Protein AF-M7NS90-F1 (afdb_monomer_lite)

Structure (mmCIF, N/CA/C/O backbone):
data_AF-M7NS90-F1
#
_entry.id   AF-M7NS90-F1
#
loop_
_atom_site.group_PDB
_atom_site.id
_atom_site.type_symbol
_atom_site.label_atom_id
_atom_site.label_alt_id
_atom_site.label_comp_id
_atom_site.label_asym_id
_atom_site.label_entity_id
_atom_site.label_seq_id
_atom_site.pdbx_PDB_ins_code
_atom_site.Cartn_x
_atom_site.Cartn_y
_atom_site.Cartn_z
_atom_site.occupancy
_atom_site.B_iso_or_equiv
_atom_site.auth_seq_id
_atom_site.auth_comp_id
_atom_site.auth_asym_id
_atom_site.auth_atom_id
_atom_site.pdbx_PDB_model_num
ATOM 1 N N . MET A 1 1 ? 0.255 6.500 -1.892 1.00 82.62 1 MET A N 1
ATOM 2 C CA . MET A 1 1 ? 0.696 6.754 -0.498 1.00 82.62 1 MET A CA 1
ATOM 3 C C . MET A 1 1 ? -0.361 7.491 0.311 1.00 82.62 1 MET A C 1
ATOM 5 O O . MET A 1 1 ? -0.950 6.862 1.177 1.00 82.62 1 MET A O 1
ATOM 9 N N . GLN A 1 2 ? -0.665 8.758 0.010 1.00 88.19 2 GLN A N 1
ATOM 10 C CA . GLN A 1 2 ? -1.704 9.529 0.721 1.00 88.19 2 GLN A CA 1
ATOM 11 C C . GLN A 1 2 ? -3.077 8.832 0.722 1.00 88.19 2 GLN A C 1
ATOM 13 O O . GLN A 1 2 ? -3.744 8.799 1.744 1.00 88.19 2 GLN A O 1
ATOM 18 N N . ALA A 1 3 ? -3.431 8.153 -0.374 1.00 90.88 3 ALA A N 1
ATOM 19 C CA . ALA A 1 3 ? -4.668 7.377 -0.490 1.00 90.88 3 ALA A CA 1
ATOM 20 C C . ALA A 1 3 ? -4.851 6.265 0.569 1.00 90.88 3 ALA A C 1
ATOM 22 O O . ALA A 1 3 ? -5.979 5.860 0.817 1.00 90.88 3 ALA A O 1
ATOM 23 N N . THR A 1 4 ? -3.769 5.784 1.200 1.00 92.88 4 THR A N 1
ATOM 24 C CA . THR A 1 4 ? -3.832 4.761 2.268 1.00 92.88 4 THR A CA 1
ATOM 25 C C . THR A 1 4 ? -4.046 5.348 3.662 1.00 92.88 4 THR A C 1
ATOM 27 O O . THR A 1 4 ? -4.182 4.592 4.613 1.00 92.88 4 THR A O 1
ATOM 30 N N . ARG A 1 5 ? -4.012 6.676 3.812 1.00 94.31 5 ARG A N 1
ATOM 31 C CA . ARG A 1 5 ? -4.073 7.353 5.110 1.00 94.31 5 ARG A CA 1
ATOM 32 C C . ARG A 1 5 ? -5.473 7.908 5.356 1.00 94.31 5 ARG A C 1
ATOM 34 O O . ARG A 1 5 ? -5.919 8.701 4.526 1.00 94.31 5 ARG A O 1
ATOM 41 N N . PRO A 1 6 ? -6.164 7.538 6.443 1.00 94.31 6 PRO A N 1
ATOM 42 C CA . PRO A 1 6 ? -7.552 7.944 6.675 1.00 94.31 6 PRO A CA 1
ATOM 43 C C . PRO A 1 6 ? -7.730 9.471 6.702 1.00 94.31 6 PRO A C 1
ATOM 45 O O . PRO A 1 6 ? -8.694 9.993 6.149 1.00 94.31 6 PRO A O 1
ATOM 48 N N . GLU A 1 7 ? -6.760 10.207 7.240 1.00 93.75 7 GLU A N 1
ATOM 49 C CA . GLU A 1 7 ? -6.786 11.667 7.351 1.00 93.75 7 GLU A CA 1
ATOM 50 C C . GLU A 1 7 ? -6.559 12.409 6.020 1.00 93.75 7 GLU A C 1
ATOM 52 O O . GLU A 1 7 ? -6.900 13.584 5.899 1.00 93.75 7 GLU A O 1
ATOM 57 N N . GLN A 1 8 ? -5.995 11.737 5.012 1.00 92.44 8 GLN A N 1
ATOM 58 C CA . GLN A 1 8 ? -5.651 12.322 3.703 1.00 92.44 8 GLN A CA 1
ATOM 59 C C . GLN A 1 8 ? -6.400 11.680 2.531 1.00 92.44 8 GLN A C 1
ATOM 61 O O . GLN A 1 8 ? -6.408 12.227 1.427 1.00 92.44 8 GLN A O 1
ATOM 66 N N . SER A 1 9 ? -7.000 10.510 2.732 1.00 92.06 9 SER A N 1
ATOM 67 C CA . SER A 1 9 ? -7.664 9.769 1.671 1.00 92.06 9 SER A CA 1
ATOM 68 C C . SER A 1 9 ? -8.999 10.409 1.308 1.00 92.06 9 SER A C 1
ATOM 70 O O . SER A 1 9 ? -9.714 10.933 2.157 1.00 92.06 9 SER A O 1
ATOM 72 N N . GLN A 1 10 ? -9.370 10.336 0.032 1.00 90.06 10 GLN A N 1
ATOM 73 C CA . GLN A 1 10 ? -10.730 10.644 -0.424 1.00 90.06 10 GLN A CA 1
ATOM 74 C C . GLN A 1 10 ? -11.623 9.394 -0.433 1.00 90.06 10 GLN A C 1
ATOM 76 O O . GLN A 1 10 ? -12.833 9.502 -0.605 1.00 90.06 10 GLN A O 1
ATOM 81 N N . ASN A 1 11 ? -11.039 8.213 -0.223 1.00 90.69 11 ASN A N 1
ATOM 82 C CA . ASN A 1 11 ? -11.746 6.945 -0.260 1.00 90.69 11 ASN A CA 1
ATOM 83 C C . ASN A 1 11 ? -12.475 6.694 1.069 1.00 90.69 11 ASN A C 1
ATOM 85 O O . ASN A 1 11 ? -11.832 6.574 2.113 1.00 90.69 11 ASN A O 1
ATOM 89 N N . ALA A 1 12 ? -13.808 6.599 1.026 1.00 92.31 12 ALA A N 1
ATOM 90 C CA . ALA A 1 12 ? -14.634 6.347 2.207 1.00 92.31 12 ALA A CA 1
ATOM 91 C C . ALA A 1 12 ? -14.262 5.031 2.911 1.00 92.31 12 ALA A C 1
ATOM 93 O O . ALA A 1 12 ? -14.170 5.009 4.133 1.00 92.31 12 ALA A O 1
ATOM 94 N N . PHE A 1 13 ? -13.932 3.986 2.147 1.00 93.38 13 PHE A N 1
ATOM 95 C CA . PHE A 1 13 ? -13.519 2.690 2.686 1.00 93.38 13 PHE A CA 1
ATOM 96 C C . PHE A 1 13 ? -12.242 2.801 3.530 1.00 93.38 13 PHE A C 1
ATOM 98 O O . PHE A 1 13 ? -12.141 2.218 4.603 1.00 93.38 13 PHE A O 1
ATOM 105 N N . VAL A 1 14 ? -11.267 3.600 3.083 1.00 95.00 14 VAL A N 1
ATOM 106 C CA . VAL A 1 14 ? -10.040 3.835 3.862 1.00 95.00 14 VAL A CA 1
ATOM 107 C C . VAL A 1 14 ? -10.331 4.638 5.123 1.00 95.00 14 VAL A C 1
ATOM 109 O O . VAL A 1 14 ? -9.790 4.317 6.175 1.00 95.00 14 VAL A O 1
ATOM 112 N N . LYS A 1 15 ? -11.185 5.662 5.039 1.00 95.31 15 LYS A N 1
ATOM 113 C CA . LYS A 1 15 ? -11.569 6.460 6.214 1.00 95.31 15 LYS A CA 1
ATOM 114 C C . LYS A 1 15 ? -12.279 5.630 7.277 1.00 95.31 15 LYS A C 1
ATOM 116 O O . LYS A 1 15 ? -12.116 5.903 8.459 1.00 95.31 15 LYS A O 1
ATOM 121 N N . GLU A 1 16 ? -13.075 4.662 6.843 1.00 95.62 16 GLU A N 1
ATOM 122 C CA . GLU A 1 16 ? -13.882 3.821 7.718 1.00 95.62 16 GLU A CA 1
ATOM 123 C C . GLU A 1 16 ? -13.062 2.710 8.377 1.00 95.62 16 GLU A C 1
ATOM 125 O O . GLU A 1 16 ? -13.215 2.488 9.573 1.00 95.62 16 GLU A O 1
ATOM 130 N N . TRP A 1 17 ? -12.176 2.038 7.633 1.00 96.69 17 TRP A N 1
ATOM 131 C CA . TRP A 1 17 ? -11.561 0.780 8.084 1.00 96.69 17 TRP A CA 1
ATOM 132 C C . TRP A 1 17 ? -10.069 0.867 8.427 1.00 96.69 17 TRP A C 1
ATOM 134 O O . TRP A 1 17 ? -9.537 -0.038 9.074 1.00 96.69 17 TRP A O 1
ATOM 144 N N . VAL A 1 18 ? -9.367 1.930 8.020 1.00 96.81 18 VAL A N 1
ATOM 145 C CA . VAL A 1 18 ? -7.920 2.072 8.250 1.00 96.81 18 VAL A CA 1
ATOM 146 C C . VAL A 1 18 ? -7.650 2.980 9.448 1.00 96.81 18 VAL A C 1
ATOM 148 O O . VAL A 1 18 ? -8.021 4.148 9.446 1.00 96.81 18 VAL A O 1
ATOM 151 N N . SER A 1 19 ? -6.926 2.460 10.442 1.00 95.94 19 SER A N 1
ATOM 152 C CA . SER A 1 19 ? -6.436 3.224 11.600 1.00 95.94 19 SER A CA 1
ATOM 153 C C . SER A 1 19 ? -5.157 3.995 11.285 1.00 95.94 19 SER A C 1
ATOM 155 O O . SER A 1 19 ? -4.962 5.110 11.761 1.00 95.94 19 SER A O 1
ATOM 157 N N . TRP A 1 20 ? -4.250 3.389 10.509 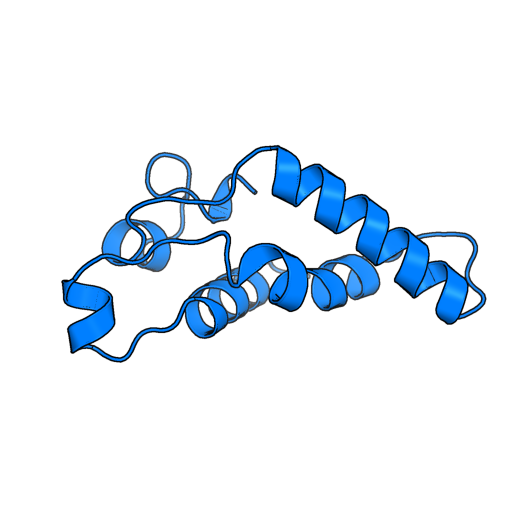1.00 95.56 20 TRP A N 1
ATOM 158 C CA . TRP A 1 20 ? -2.958 3.989 10.179 1.00 95.56 20 TRP A CA 1
ATOM 159 C C . TRP A 1 20 ? -2.495 3.594 8.777 1.00 95.56 20 TRP A C 1
ATOM 161 O O . TRP A 1 20 ? -2.374 2.411 8.454 1.00 95.56 20 TRP A O 1
ATOM 171 N N . GLY A 1 21 ? -2.206 4.594 7.944 1.00 95.31 21 GLY A N 1
ATOM 172 C CA . GLY A 1 21 ? -1.782 4.395 6.560 1.00 95.31 21 GLY A CA 1
ATOM 173 C C . GLY A 1 21 ? -0.269 4.319 6.357 1.00 95.31 21 GLY A C 1
ATOM 174 O O . GLY A 1 21 ? 0.546 4.533 7.256 1.00 95.31 21 GLY A O 1
ATOM 175 N N . ALA A 1 22 ? 0.138 4.087 5.111 1.00 95.81 22 ALA A N 1
ATOM 176 C CA . ALA A 1 22 ? 1.537 3.856 4.794 1.00 95.81 22 ALA A CA 1
ATOM 177 C C . ALA A 1 22 ? 2.404 5.135 4.918 1.00 95.81 22 ALA A C 1
ATOM 179 O O . ALA A 1 22 ? 2.082 6.228 4.430 1.00 95.81 22 ALA A O 1
ATOM 180 N N . GLY A 1 23 ? 3.562 4.998 5.572 1.00 93.94 23 GLY A N 1
ATOM 181 C CA . GLY A 1 23 ? 4.558 6.062 5.764 1.00 93.94 23 GLY A CA 1
ATOM 182 C C . GLY A 1 23 ? 5.436 6.330 4.526 1.00 93.94 23 GLY A C 1
ATOM 183 O O . GLY A 1 23 ? 5.414 5.549 3.577 1.00 93.94 23 GLY A O 1
ATOM 184 N N . PRO A 1 24 ? 6.286 7.378 4.526 1.00 94.06 24 PRO A N 1
ATOM 185 C CA . PRO A 1 24 ? 7.122 7.745 3.368 1.00 94.06 24 PRO A CA 1
ATOM 186 C C . PRO A 1 24 ? 8.045 6.615 2.871 1.00 94.06 24 PRO A C 1
ATOM 188 O O . PRO A 1 24 ? 8.344 6.537 1.681 1.00 94.06 24 PRO A O 1
ATOM 191 N N . ARG A 1 25 ? 8.420 5.679 3.753 1.00 95.56 25 ARG A N 1
ATOM 192 C CA . ARG A 1 25 ? 9.250 4.511 3.417 1.00 95.56 25 ARG A CA 1
ATOM 193 C C . ARG A 1 25 ? 8.557 3.551 2.451 1.00 95.56 25 ARG A C 1
ATOM 195 O O . ARG A 1 25 ? 9.238 2.893 1.674 1.00 95.56 25 ARG A O 1
ATOM 202 N N . ALA A 1 26 ? 7.223 3.483 2.450 1.00 96.06 26 ALA A N 1
ATOM 203 C CA . ALA A 1 26 ? 6.532 2.657 1.464 1.00 96.06 26 ALA A CA 1
ATOM 204 C C . ALA A 1 26 ? 6.617 3.259 0.056 1.00 96.06 26 ALA A C 1
ATOM 206 O O . ALA A 1 26 ? 6.724 2.512 -0.905 1.00 96.06 26 ALA A O 1
ATOM 207 N N . GLY A 1 27 ? 6.662 4.591 -0.076 1.00 94.94 27 GLY A N 1
ATOM 208 C CA . GLY A 1 27 ? 6.895 5.238 -1.371 1.00 94.94 27 GLY A CA 1
ATOM 209 C C . GLY A 1 27 ? 8.275 4.897 -1.939 1.00 94.94 27 GLY A C 1
ATOM 210 O O . GLY A 1 27 ? 8.397 4.538 -3.105 1.00 94.94 27 GLY A O 1
ATOM 211 N N . GLN A 1 28 ? 9.306 4.925 -1.092 1.00 96.75 28 GLN A N 1
ATOM 212 C CA . GLN A 1 28 ? 10.662 4.515 -1.475 1.00 96.75 28 GLN A CA 1
ATOM 213 C C . GLN A 1 28 ? 10.713 3.033 -1.877 1.00 96.75 28 GLN A C 1
ATOM 215 O O . GLN A 1 28 ? 11.276 2.695 -2.916 1.00 96.75 28 GLN A O 1
ATOM 220 N N . ALA A 1 29 ? 10.084 2.161 -1.084 1.00 97.44 29 ALA A N 1
ATOM 221 C CA . ALA A 1 29 ? 10.022 0.730 -1.364 1.00 97.44 29 ALA A CA 1
ATOM 222 C C . ALA A 1 29 ? 9.257 0.413 -2.661 1.00 97.44 29 ALA A C 1
ATOM 224 O O . ALA A 1 29 ? 9.716 -0.428 -3.424 1.00 97.44 29 ALA A O 1
ATOM 225 N N . LEU A 1 30 ? 8.156 1.119 -2.951 1.00 96.56 30 LEU A N 1
ATOM 226 C CA . LEU A 1 30 ? 7.420 1.001 -4.217 1.00 96.56 30 LEU A CA 1
ATOM 227 C C . LEU A 1 30 ? 8.321 1.295 -5.417 1.00 96.56 30 LEU A C 1
ATOM 229 O O . LEU A 1 30 ? 8.360 0.513 -6.359 1.00 96.56 30 LEU A O 1
ATOM 233 N N . VAL A 1 31 ? 9.077 2.396 -5.369 1.00 96.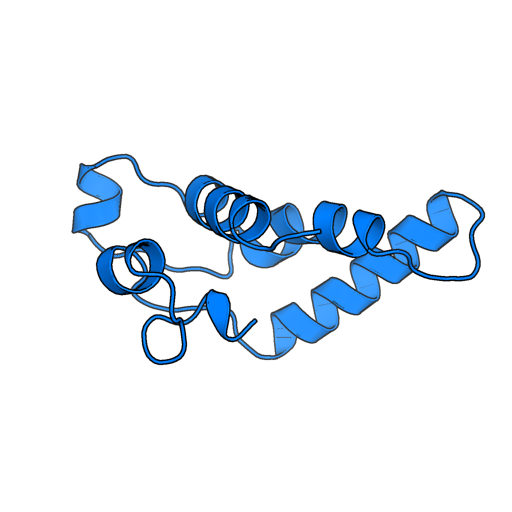94 31 VAL A N 1
ATOM 234 C CA . VAL A 1 31 ? 9.976 2.781 -6.467 1.00 96.94 31 VAL A CA 1
ATOM 235 C C . VAL A 1 31 ? 11.095 1.756 -6.656 1.00 96.94 31 VAL A C 1
ATOM 237 O O . VAL A 1 31 ? 11.402 1.392 -7.789 1.00 96.94 31 VAL A O 1
ATOM 240 N N . LEU A 1 32 ? 11.710 1.281 -5.569 1.00 98.00 32 LEU A N 1
ATOM 241 C CA . LEU A 1 32 ? 12.777 0.279 -5.646 1.00 98.00 32 LEU A CA 1
ATOM 242 C C . LEU A 1 32 ? 12.262 -1.060 -6.187 1.00 98.00 32 LEU A C 1
ATOM 244 O O . LEU A 1 32 ? 12.875 -1.622 -7.092 1.00 98.00 32 LEU A O 1
ATOM 248 N N . ALA A 1 33 ? 11.123 -1.534 -5.680 1.00 97.94 33 ALA A N 1
ATOM 249 C CA . ALA A 1 33 ? 10.50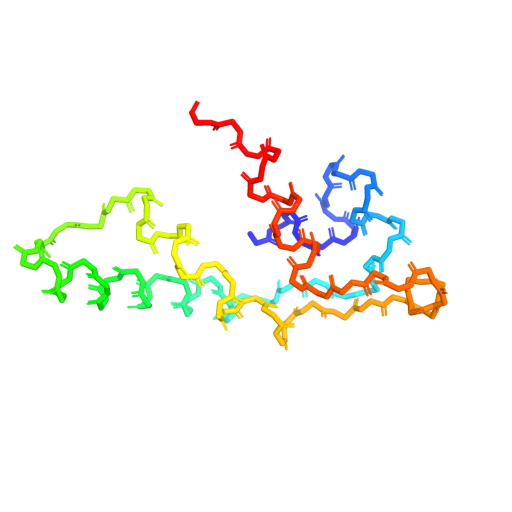2 -2.773 -6.133 1.00 97.94 33 ALA A CA 1
ATOM 250 C C . ALA A 1 33 ? 10.076 -2.692 -7.605 1.00 97.94 33 ALA A C 1
ATOM 252 O O . ALA A 1 33 ? 10.349 -3.616 -8.364 1.00 97.94 33 ALA A O 1
ATOM 253 N N . ALA A 1 34 ? 9.493 -1.571 -8.039 1.00 98.06 34 ALA A N 1
ATOM 254 C CA . ALA A 1 34 ? 9.099 -1.378 -9.431 1.00 98.06 34 ALA A CA 1
ATOM 255 C C . ALA A 1 34 ? 10.302 -1.333 -10.386 1.00 98.06 34 ALA A C 1
ATOM 257 O O . ALA A 1 34 ? 10.249 -1.914 -11.465 1.00 98.06 34 ALA A O 1
ATOM 258 N N . LYS A 1 35 ? 11.418 -0.706 -9.986 1.00 98.31 35 LYS A N 1
ATOM 259 C CA . LYS A 1 35 ? 12.669 -0.735 -10.767 1.00 98.31 35 LYS A CA 1
ATOM 260 C C . LYS A 1 35 ? 13.245 -2.144 -10.877 1.00 98.31 35 LYS A C 1
ATOM 262 O O . LYS A 1 35 ? 13.662 -2.541 -11.960 1.00 98.31 35 LYS A O 1
ATOM 267 N N . ALA A 1 36 ? 13.261 -2.890 -9.772 1.00 98.06 36 ALA A N 1
ATOM 268 C CA . ALA A 1 36 ? 13.709 -4.278 -9.777 1.00 98.06 36 ALA A CA 1
ATOM 269 C C . ALA A 1 36 ? 12.825 -5.139 -10.692 1.00 98.06 36 ALA A C 1
ATOM 271 O O . ALA A 1 36 ? 13.347 -5.886 -11.513 1.00 98.06 36 ALA A O 1
ATOM 272 N N . HIS A 1 37 ? 11.502 -4.971 -10.613 1.00 98.25 37 HIS A N 1
ATOM 273 C CA . HIS A 1 37 ? 10.550 -5.679 -11.464 1.00 98.25 37 HIS A CA 1
ATOM 274 C C . HIS A 1 37 ? 10.712 -5.322 -12.949 1.00 98.25 37 HIS A C 1
ATOM 276 O O . HIS A 1 37 ? 10.733 -6.216 -13.789 1.00 98.25 37 HIS A O 1
ATOM 282 N N . ALA A 1 38 ? 10.900 -4.043 -13.290 1.00 98.44 38 ALA A N 1
ATOM 283 C CA . ALA A 1 38 ? 11.172 -3.623 -14.664 1.00 98.44 38 ALA A CA 1
ATOM 284 C C . ALA A 1 38 ? 12.444 -4.286 -15.219 1.00 98.44 38 ALA A C 1
ATOM 286 O O . ALA A 1 38 ? 12.414 -4.854 -16.309 1.00 98.44 38 ALA A O 1
ATOM 287 N N . LEU A 1 39 ? 13.525 -4.289 -14.430 1.00 98.25 39 LEU A N 1
ATOM 288 C CA . LEU A 1 39 ? 14.799 -4.895 -14.816 1.00 98.25 39 LEU A CA 1
ATOM 289 C C . LEU A 1 39 ? 14.693 -6.417 -14.997 1.00 98.25 39 LEU A C 1
ATOM 291 O O . LEU A 1 39 ? 15.252 -6.953 -15.948 1.00 98.25 39 LEU A O 1
ATOM 295 N N . MET A 1 40 ? 13.947 -7.106 -14.125 1.00 97.94 40 MET A N 1
ATOM 296 C CA . MET A 1 40 ? 13.660 -8.544 -14.260 1.00 97.94 40 MET A CA 1
ATOM 297 C C . MET A 1 40 ? 12.866 -8.876 -15.531 1.00 97.94 40 MET A C 1
ATOM 299 O O . MET A 1 40 ? 12.937 -10.000 -16.011 1.00 97.94 40 MET A O 1
ATOM 303 N N . ASN A 1 41 ? 12.140 -7.900 -16.079 1.00 97.81 41 ASN A N 1
ATOM 304 C CA . ASN A 1 41 ? 11.405 -8.005 -17.338 1.00 97.81 41 ASN A CA 1
ATOM 305 C C . ASN A 1 41 ? 12.169 -7.375 -18.519 1.00 97.81 41 ASN A C 1
ATOM 307 O O . ASN A 1 41 ? 11.541 -6.932 -19.478 1.00 97.81 41 ASN A O 1
ATOM 311 N N . GLU A 1 42 ? 13.500 -7.273 -18.430 1.00 98.12 42 GLU A N 1
ATOM 312 C CA . GLU A 1 42 ? 14.385 -6.762 -19.493 1.00 98.12 42 GLU A CA 1
ATOM 313 C C . GLU A 1 42 ? 14.079 -5.318 -19.939 1.00 98.12 42 GLU A C 1
ATOM 315 O O . GLU A 1 42 ? 14.459 -4.879 -21.025 1.00 98.12 42 GLU A O 1
ATOM 320 N N . ARG A 1 43 ? 13.415 -4.533 -19.082 1.00 98.06 43 ARG A N 1
ATOM 321 C CA . ARG A 1 43 ? 13.101 -3.124 -19.335 1.00 98.06 43 ARG A CA 1
ATOM 322 C C . ARG A 1 43 ? 13.976 -2.211 -18.490 1.00 98.06 43 ARG A C 1
ATOM 324 O O . ARG A 1 43 ? 14.128 -2.390 -17.285 1.00 98.06 43 ARG A O 1
ATOM 331 N N . LEU A 1 44 ? 14.488 -1.156 -19.120 1.00 97.06 44 LEU A N 1
ATOM 332 C CA . LEU A 1 44 ? 15.268 -0.108 -18.448 1.00 97.06 44 LEU A CA 1
ATOM 333 C C . LEU A 1 44 ? 14.396 1.029 -17.891 1.00 97.06 44 LEU A C 1
ATOM 335 O O . LEU A 1 44 ? 14.900 1.929 -17.219 1.00 97.06 44 LEU A O 1
ATOM 339 N N . SER A 1 45 ? 13.090 0.994 -18.157 1.00 97.69 45 SER A N 1
ATOM 340 C CA . SER A 1 45 ? 12.116 1.970 -17.678 1.00 97.69 45 SER A CA 1
ATOM 341 C C . SER A 1 45 ? 10.951 1.295 -16.955 1.00 97.69 45 SER A C 1
ATOM 343 O O . SER A 1 45 ? 10.460 0.232 -17.347 1.00 97.69 45 SER A O 1
ATOM 345 N N . VAL A 1 46 ? 10.515 1.947 -15.876 1.00 97.69 46 VAL A N 1
ATOM 346 C CA . VAL A 1 46 ? 9.352 1.551 -15.077 1.00 97.69 46 VAL A CA 1
ATOM 347 C C . VAL A 1 46 ? 8.075 1.942 -15.816 1.00 97.69 46 VAL A C 1
ATOM 349 O O . VAL A 1 46 ? 7.958 3.075 -16.287 1.00 97.69 46 VAL A O 1
ATOM 352 N N . ILE A 1 47 ? 7.110 1.027 -15.867 1.00 96.69 47 ILE A N 1
ATOM 353 C CA . ILE A 1 47 ? 5.749 1.266 -16.361 1.00 96.69 47 ILE A CA 1
ATOM 354 C C . ILE A 1 47 ? 4.745 1.216 -15.195 1.00 96.69 47 ILE A C 1
ATOM 356 O O . ILE A 1 47 ? 5.071 0.687 -14.129 1.00 96.69 47 ILE A O 1
ATOM 360 N N . PRO A 1 48 ? 3.512 1.732 -15.359 1.00 94.19 48 PRO A N 1
ATOM 361 C CA . PRO A 1 48 ? 2.502 1.697 -14.299 1.00 94.19 48 PRO A CA 1
ATOM 362 C C . PRO A 1 48 ? 2.234 0.295 -13.734 1.00 94.19 48 PRO A C 1
ATOM 364 O O . PRO A 1 48 ? 2.003 0.163 -12.532 1.00 94.19 48 PRO A O 1
ATOM 367 N N . ASP A 1 49 ? 2.313 -0.750 -14.557 1.00 94.81 49 ASP A N 1
ATOM 368 C CA . ASP A 1 49 ? 2.093 -2.134 -14.118 1.00 94.81 49 ASP A CA 1
ATOM 369 C C . ASP A 1 49 ? 3.153 -2.620 -13.115 1.00 94.81 49 ASP A C 1
ATOM 371 O O . ASP A 1 49 ? 2.829 -3.394 -12.218 1.00 94.81 49 ASP A O 1
ATOM 375 N N . ASP A 1 50 ? 4.389 -2.109 -13.171 1.00 96.81 50 ASP A N 1
ATOM 376 C CA . ASP A 1 50 ? 5.428 -2.437 -12.181 1.00 96.81 50 ASP A CA 1
ATOM 377 C C . ASP A 1 50 ? 5.078 -1.889 -10.791 1.00 96.81 50 ASP A C 1
ATOM 379 O O . ASP A 1 50 ? 5.359 -2.510 -9.765 1.00 96.81 50 ASP A O 1
ATOM 383 N N . ILE A 1 51 ? 4.449 -0.709 -10.754 1.00 94.69 51 ILE A N 1
ATOM 384 C CA . ILE A 1 51 ? 3.985 -0.078 -9.515 1.00 94.69 51 ILE A CA 1
ATOM 385 C C . ILE A 1 51 ? 2.776 -0.836 -8.962 1.00 94.69 51 ILE A C 1
ATOM 387 O O . ILE A 1 51 ? 2.713 -1.068 -7.754 1.00 94.69 51 ILE A O 1
ATOM 391 N N . HIS A 1 52 ? 1.847 -1.255 -9.831 1.00 93.62 52 HIS A N 1
ATOM 392 C CA . HIS A 1 52 ? 0.712 -2.096 -9.440 1.00 93.62 52 HIS A CA 1
ATOM 393 C C . HIS A 1 52 ? 1.183 -3.436 -8.873 1.00 93.62 52 HIS A C 1
ATOM 395 O O . HIS A 1 52 ? 0.732 -3.840 -7.803 1.00 93.62 52 HIS A O 1
ATOM 401 N N . TRP A 1 53 ? 2.147 -4.083 -9.531 1.00 95.00 53 TRP A N 1
ATOM 402 C CA . TRP A 1 53 ? 2.752 -5.322 -9.050 1.00 95.00 53 TRP A CA 1
ATOM 403 C C . TRP A 1 53 ? 3.403 -5.143 -7.670 1.00 95.00 53 TRP A C 1
ATOM 405 O O . TRP A 1 53 ? 3.185 -5.944 -6.760 1.00 95.00 53 TRP A O 1
ATOM 415 N N . ALA A 1 54 ? 4.145 -4.048 -7.474 1.00 96.31 54 ALA A N 1
ATOM 416 C CA . ALA A 1 54 ? 4.809 -3.753 -6.206 1.00 96.31 54 ALA A CA 1
ATOM 417 C C . ALA A 1 54 ? 3.840 -3.367 -5.070 1.00 96.31 54 ALA A C 1
ATOM 419 O O . ALA A 1 54 ? 4.215 -3.436 -3.896 1.00 96.31 54 ALA A O 1
ATOM 420 N N . ALA A 1 55 ? 2.607 -2.955 -5.377 1.00 95.12 55 ALA A N 1
ATOM 421 C CA . ALA A 1 55 ? 1.682 -2.393 -4.398 1.00 95.12 55 ALA A CA 1
ATOM 422 C C . ALA A 1 55 ? 1.311 -3.368 -3.276 1.00 95.12 55 ALA A C 1
ATOM 424 O O . ALA A 1 55 ? 1.487 -3.025 -2.105 1.00 95.12 55 ALA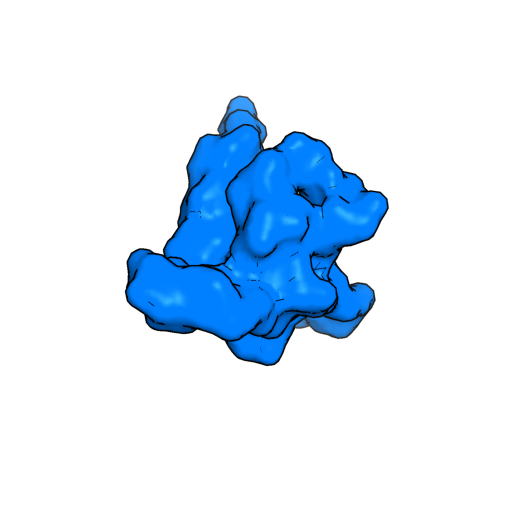 A O 1
ATOM 425 N N . ARG A 1 56 ? 0.871 -4.591 -3.602 1.00 94.31 56 ARG A N 1
ATOM 426 C CA . ARG A 1 56 ? 0.549 -5.618 -2.592 1.00 94.31 56 ARG A CA 1
ATOM 427 C C . ARG A 1 56 ? 1.723 -5.919 -1.650 1.00 94.31 56 ARG A C 1
ATOM 429 O O . ARG A 1 56 ? 1.569 -5.696 -0.447 1.00 94.31 56 ARG A O 1
ATOM 436 N N . PRO A 1 57 ? 2.895 -6.386 -2.131 1.00 94.94 57 PRO A N 1
ATOM 437 C CA . PRO A 1 57 ? 3.984 -6.785 -1.241 1.00 94.94 57 PRO A CA 1
ATOM 438 C C . PRO A 1 57 ? 4.547 -5.616 -0.424 1.00 94.94 57 PRO A C 1
ATOM 440 O O . PRO A 1 57 ? 4.978 -5.815 0.711 1.00 94.94 57 PRO A O 1
ATOM 443 N N . VAL A 1 58 ? 4.522 -4.387 -0.953 1.00 96.81 58 VAL A N 1
ATOM 444 C CA . VAL A 1 58 ? 5.027 -3.221 -0.218 1.00 96.81 58 VAL A CA 1
ATOM 445 C C . VAL A 1 58 ? 4.039 -2.736 0.844 1.00 96.81 58 VAL A C 1
ATOM 447 O O . VAL A 1 58 ? 4.479 -2.321 1.919 1.00 96.81 58 VAL A O 1
ATOM 450 N N . LEU A 1 59 ? 2.731 -2.751 0.566 1.00 96.00 59 LEU A N 1
ATOM 451 C CA . LEU A 1 59 ? 1.724 -2.099 1.409 1.00 96.00 59 LEU A CA 1
ATOM 452 C C . LEU A 1 59 ? 1.064 -3.022 2.443 1.00 96.00 59 LEU A C 1
ATOM 454 O O . LEU A 1 59 ? 0.644 -2.509 3.480 1.00 96.00 59 LEU A O 1
ATOM 458 N N . ARG A 1 60 ? 1.023 -4.345 2.222 1.00 94.50 60 ARG A N 1
ATOM 459 C CA . ARG A 1 60 ? 0.344 -5.332 3.094 1.00 94.50 60 ARG A CA 1
ATOM 460 C C . ARG A 1 60 ? 0.631 -5.158 4.585 1.00 94.50 60 ARG A C 1
ATOM 462 O O . ARG A 1 60 ? -0.275 -5.189 5.404 1.00 94.50 60 ARG A O 1
ATOM 469 N N . HIS A 1 61 ? 1.897 -4.958 4.938 1.00 94.44 61 HIS A N 1
ATOM 470 C CA . HIS A 1 61 ? 2.344 -4.840 6.332 1.00 94.44 61 HIS A CA 1
ATOM 471 C C . HIS A 1 61 ? 2.540 -3.384 6.776 1.00 94.44 61 HIS A C 1
ATOM 473 O O . HIS A 1 61 ? 3.256 -3.104 7.735 1.00 94.44 61 HIS A O 1
ATOM 479 N N . ARG A 1 62 ? 1.980 -2.430 6.027 1.00 96.00 62 ARG A N 1
ATOM 480 C CA . ARG A 1 62 ? 2.141 -0.985 6.252 1.00 96.00 62 ARG A CA 1
ATOM 481 C C . ARG A 1 62 ? 0.809 -0.248 6.357 1.00 96.00 62 ARG A C 1
ATOM 483 O O . ARG A 1 62 ? 0.810 0.982 6.371 1.00 96.00 62 ARG A O 1
ATOM 490 N N . ILE A 1 63 ? -0.289 -0.991 6.404 1.00 95.56 63 ILE A N 1
ATOM 491 C CA . ILE A 1 63 ? -1.643 -0.500 6.629 1.00 95.56 63 ILE A CA 1
ATOM 492 C C . ILE A 1 63 ? -2.148 -1.211 7.881 1.00 95.56 63 ILE A C 1
ATOM 494 O O . ILE A 1 63 ? -2.171 -2.439 7.923 1.00 95.56 63 ILE A O 1
ATOM 498 N N . LEU A 1 64 ? -2.513 -0.435 8.897 1.00 96.19 64 LEU A N 1
ATOM 499 C CA . LEU A 1 64 ? -3.116 -0.941 10.123 1.00 96.19 64 LEU A CA 1
ATOM 500 C C . LEU A 1 64 ? -4.620 -0.696 10.063 1.00 96.19 64 LEU A C 1
ATOM 502 O O . LEU A 1 64 ? -5.051 0.443 9.864 1.00 96.19 64 LEU A O 1
ATOM 506 N N . LEU A 1 65 ? -5.402 -1.753 10.238 1.00 96.81 65 LEU A N 1
ATOM 507 C CA . LEU A 1 65 ? -6.858 -1.677 10.256 1.00 96.81 65 LEU A CA 1
ATOM 508 C C . LEU A 1 65 ? -7.373 -1.345 11.660 1.00 96.81 65 LEU A C 1
ATOM 510 O O . LEU A 1 65 ? -6.609 -1.339 12.628 1.00 96.81 65 LEU A O 1
ATOM 514 N N . ASN A 1 66 ? -8.647 -0.986 11.775 1.00 96.62 66 ASN A N 1
ATOM 515 C CA . ASN A 1 66 ? -9.300 -0.854 13.076 1.00 96.62 66 ASN A CA 1
ATOM 516 C C . ASN A 1 66 ? -9.948 -2.174 13.513 1.00 96.62 66 ASN A C 1
ATOM 518 O O . ASN A 1 66 ? -10.065 -3.120 12.740 1.00 96.62 66 ASN A O 1
ATOM 522 N N . PHE A 1 67 ? -10.381 -2.227 14.771 1.00 95.62 67 PHE A N 1
ATOM 523 C CA . PHE A 1 67 ? -10.998 -3.426 15.339 1.00 95.62 67 PHE A CA 1
ATOM 524 C C . PHE A 1 67 ? -12.293 -3.836 14.614 1.00 95.62 67 PHE A C 1
ATOM 526 O O . PHE A 1 67 ? -12.569 -5.020 14.457 1.00 95.62 67 PHE A O 1
ATOM 533 N N . GLY A 1 68 ? -13.073 -2.864 14.124 1.00 95.88 68 GLY A N 1
ATOM 534 C CA . GLY A 1 68 ? -14.276 -3.147 13.337 1.00 95.88 68 GLY A CA 1
ATOM 535 C C . GLY A 1 68 ? -13.955 -3.859 12.021 1.00 95.88 68 GLY A C 1
ATOM 536 O O . GLY A 1 68 ? -14.657 -4.787 11.637 1.00 95.88 68 GLY A O 1
ATOM 537 N N . ALA A 1 69 ? -12.855 -3.482 11.369 1.00 95.56 69 ALA A N 1
ATOM 538 C CA . ALA A 1 69 ? -12.405 -4.104 10.131 1.00 95.56 69 ALA A CA 1
ATOM 539 C C . ALA A 1 69 ? -12.044 -5.583 10.334 1.00 95.56 69 ALA A C 1
ATOM 541 O O . ALA A 1 69 ? -12.350 -6.410 9.480 1.00 95.56 69 ALA A O 1
ATOM 542 N N . GLU A 1 70 ? -11.425 -5.923 11.469 1.00 91.88 70 GLU A N 1
ATOM 543 C CA . GLU A 1 70 ? -11.131 -7.316 11.823 1.00 91.88 70 GLU A CA 1
ATOM 544 C C . GLU A 1 70 ? -12.417 -8.127 12.029 1.00 91.88 70 GLU A C 1
ATOM 546 O O . GLU A 1 70 ? -12.509 -9.253 11.539 1.00 91.88 70 GLU A O 1
ATOM 551 N N . ALA A 1 71 ? -13.426 -7.545 12.688 1.00 95.62 71 ALA A N 1
ATOM 552 C CA . ALA A 1 71 ? -14.726 -8.187 12.894 1.00 95.62 71 ALA A CA 1
ATOM 55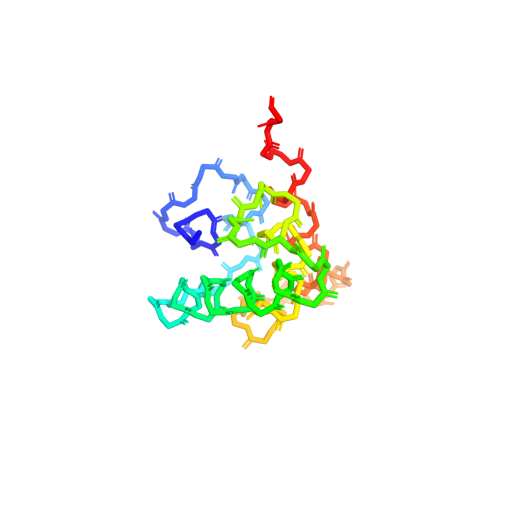3 C C . ALA A 1 71 ? -15.476 -8.460 11.575 1.00 95.62 71 ALA A C 1
ATOM 555 O O . ALA A 1 71 ? -16.127 -9.494 11.445 1.00 95.62 71 ALA A O 1
ATOM 556 N N . GLU A 1 72 ? -15.333 -7.574 10.586 1.00 96.00 72 GLU A N 1
ATOM 557 C CA . GLU A 1 72 ? -15.919 -7.701 9.239 1.00 96.00 72 GLU A CA 1
ATOM 558 C C . GLU A 1 72 ? -15.056 -8.541 8.270 1.00 96.00 72 GLU A C 1
ATOM 560 O O . GLU A 1 72 ? -15.377 -8.680 7.089 1.00 96.00 72 GLU A O 1
ATOM 565 N N . GLY A 1 73 ? -13.931 -9.102 8.733 1.00 95.12 73 GLY A N 1
ATOM 566 C CA . GLY A 1 73 ? -13.037 -9.915 7.901 1.00 95.12 73 GLY A CA 1
ATOM 567 C C . GLY A 1 73 ? -12.286 -9.124 6.820 1.00 95.12 73 GLY A C 1
ATOM 568 O O . GLY A 1 73 ? -11.807 -9.701 5.839 1.00 95.12 73 GLY A O 1
ATOM 569 N N . ILE A 1 74 ? -12.163 -7.805 6.977 1.00 96.31 74 ILE A N 1
ATOM 570 C CA . ILE A 1 74 ? -11.405 -6.945 6.068 1.00 96.31 74 ILE A CA 1
ATOM 571 C C . ILE A 1 74 ? -9.912 -7.180 6.292 1.00 96.31 74 ILE A C 1
ATOM 573 O O . ILE A 1 74 ? -9.419 -7.233 7.416 1.00 96.31 74 ILE A O 1
ATOM 577 N N . THR A 1 75 ? -9.164 -7.290 5.195 1.00 96.00 75 THR A N 1
ATOM 578 C CA . THR A 1 75 ? -7.718 -7.530 5.233 1.00 96.00 75 THR A CA 1
ATOM 579 C C . THR A 1 75 ? -6.942 -6.356 4.639 1.00 96.00 75 THR A C 1
ATOM 581 O O . THR A 1 75 ? -7.459 -5.659 3.758 1.00 96.00 75 THR A O 1
ATOM 584 N N . PRO A 1 76 ? -5.677 -6.139 5.051 1.00 94.62 76 PRO A N 1
ATOM 585 C CA . PRO A 1 76 ? -4.822 -5.128 4.432 1.00 94.62 76 PRO A CA 1
ATOM 586 C C . PRO A 1 76 ? -4.682 -5.329 2.919 1.00 94.62 76 PRO A C 1
ATOM 588 O O . PRO A 1 76 ? -4.708 -4.361 2.166 1.00 94.62 76 PRO A O 1
ATOM 591 N N . ASP A 1 77 ? -4.610 -6.583 2.463 1.00 94.69 77 ASP A N 1
ATOM 592 C CA . ASP A 1 77 ? -4.602 -6.917 1.036 1.00 94.69 77 ASP A CA 1
ATOM 593 C C . ASP A 1 77 ? -5.894 -6.472 0.343 1.00 94.69 77 ASP A C 1
ATOM 595 O O . ASP A 1 77 ? -5.828 -5.864 -0.722 1.00 94.69 77 ASP A O 1
ATOM 599 N N . GLY A 1 78 ? -7.058 -6.695 0.960 1.00 94.31 78 GLY A N 1
ATOM 600 C CA . GLY A 1 78 ? -8.340 -6.219 0.437 1.00 94.31 78 GLY A CA 1
ATOM 601 C C . GLY A 1 78 ? -8.404 -4.694 0.308 1.00 94.31 78 GLY A C 1
ATOM 602 O O . GLY A 1 78 ? -8.885 -4.180 -0.703 1.00 94.31 78 GLY A O 1
ATOM 603 N N . VAL A 1 79 ? -7.855 -3.959 1.282 1.00 94.19 79 VAL A N 1
ATOM 604 C CA . VAL A 1 79 ? -7.734 -2.492 1.203 1.00 94.19 79 VAL A CA 1
ATOM 605 C C . VAL A 1 79 ? -6.852 -2.075 0.027 1.00 94.19 79 VAL A C 1
ATOM 607 O O . VAL A 1 79 ? -7.220 -1.170 -0.723 1.00 94.19 79 VAL A O 1
ATOM 610 N N . VAL A 1 80 ? -5.693 -2.720 -0.148 1.00 94.31 80 VAL A N 1
ATOM 611 C CA . VAL A 1 80 ? -4.775 -2.413 -1.256 1.00 94.31 80 VAL A CA 1
ATOM 612 C C . VAL A 1 80 ? -5.458 -2.655 -2.599 1.00 94.31 80 VAL A C 1
ATOM 614 O O . VAL A 1 80 ? -5.429 -1.772 -3.451 1.00 94.31 80 VAL A O 1
ATOM 617 N N . GLU A 1 81 ? -6.133 -3.788 -2.773 1.00 92.44 81 GLU A N 1
ATOM 618 C CA . GLU A 1 81 ? -6.842 -4.099 -4.019 1.00 92.44 81 GLU A CA 1
ATOM 619 C C . GLU A 1 81 ? -7.959 -3.117 -4.332 1.00 92.44 81 GLU A C 1
ATOM 621 O O . GLU A 1 81 ? -8.109 -2.683 -5.478 1.00 92.44 81 GLU A O 1
ATOM 626 N N . ARG A 1 82 ? -8.720 -2.719 -3.310 1.00 91.69 82 ARG A N 1
ATOM 627 C CA . ARG A 1 82 ? -9.770 -1.719 -3.475 1.00 91.69 82 ARG A CA 1
ATOM 628 C C . ARG A 1 82 ? -9.187 -0.391 -3.951 1.00 91.69 82 ARG A C 1
ATOM 630 O O . ARG A 1 82 ? -9.686 0.191 -4.908 1.00 91.69 82 ARG A O 1
ATOM 637 N N . LEU A 1 83 ? -8.085 0.041 -3.339 1.00 91.06 83 LEU A N 1
ATOM 638 C CA . LEU A 1 83 ? -7.383 1.262 -3.728 1.00 91.06 83 LEU A CA 1
ATOM 639 C C . LEU A 1 83 ? -6.814 1.203 -5.149 1.00 91.06 83 LEU A C 1
ATOM 641 O O . LEU A 1 83 ? -6.859 2.212 -5.849 1.00 91.06 83 LEU A O 1
ATOM 645 N N . LEU A 1 84 ? -6.285 0.055 -5.575 1.00 89.88 84 LEU A N 1
ATOM 646 C CA . LEU A 1 84 ? -5.790 -0.134 -6.942 1.00 89.88 84 LEU A CA 1
ATOM 647 C C . LEU A 1 84 ? -6.927 -0.143 -7.968 1.00 89.88 84 LEU A C 1
ATOM 649 O O . LEU A 1 84 ? -6.752 0.379 -9.061 1.00 89.88 84 LEU A O 1
ATOM 653 N N . THR A 1 85 ? -8.092 -0.685 -7.611 1.00 88.56 85 THR A N 1
ATOM 654 C CA . THR A 1 85 ? -9.276 -0.700 -8.486 1.00 88.56 85 THR A CA 1
ATOM 655 C C . THR A 1 85 ? -9.865 0.702 -8.669 1.00 88.56 85 THR A C 1
ATOM 657 O O . THR A 1 85 ? -10.292 1.059 -9.765 1.00 88.56 85 THR A O 1
ATOM 660 N N . ASP A 1 86 ? -9.867 1.513 -7.608 1.00 84.31 86 ASP A N 1
ATOM 661 C CA . ASP A 1 86 ? -10.408 2.878 -7.638 1.00 84.31 86 ASP A CA 1
ATOM 662 C C . ASP A 1 86 ? -9.486 3.871 -8.382 1.00 84.31 86 ASP A C 1
ATOM 664 O O . ASP A 1 86 ? -9.933 4.929 -8.839 1.00 84.31 86 ASP A O 1
ATOM 668 N N . LEU A 1 87 ? -8.198 3.541 -8.533 1.00 76.56 87 LEU A N 1
ATOM 669 C CA . LEU A 1 87 ? -7.254 4.286 -9.365 1.00 76.56 87 LEU A CA 1
ATOM 670 C C . LEU A 1 87 ? -7.557 4.008 -10.844 1.00 76.56 87 LEU A C 1
ATOM 672 O O . LEU A 1 87 ? -7.124 3.011 -11.414 1.00 76.56 87 LEU A O 1
ATOM 676 N N . LYS A 1 88 ? -8.319 4.911 -11.474 1.00 59.00 88 LYS A N 1
ATOM 677 C CA . LYS A 1 88 ? -8.571 4.881 -12.923 1.00 59.00 88 LYS A CA 1
ATOM 678 C C . LYS A 1 88 ? -7.245 4.806 -13.694 1.00 59.00 88 LYS A C 1
ATOM 680 O O . LYS A 1 88 ? -6.333 5.582 -13.408 1.00 59.00 88 LYS A O 1
ATOM 685 N N . ARG A 1 89 ? -7.177 3.877 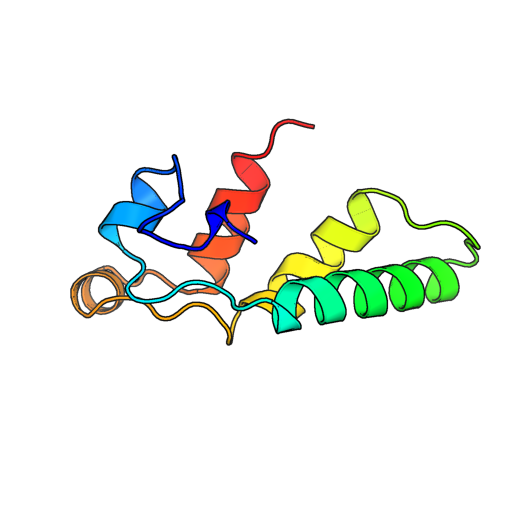-14.654 1.00 51.81 89 ARG A N 1
ATOM 686 C CA . ARG A 1 89 ? -6.117 3.807 -15.672 1.00 51.81 89 ARG A CA 1
ATOM 687 C C . ARG A 1 89 ? -6.131 5.036 -16.572 1.00 51.81 89 ARG A C 1
ATOM 689 O O . ARG A 1 89 ? -7.248 5.513 -16.879 1.00 51.81 89 ARG A O 1
#

Organism: NCBI:txid1279009

Radius of gyration: 13.63 Å; chains: 1; bounding box: 31×22×35 Å

Sequence (89 aa):
MQATRPEQSQNAFVKEWVSWGAGPRAGQALVLAAKAHALMNERLSVIPDDIHWAARPVLRHRILLNFGAEAEGITPDGVVERLLTDLKR

Foldseek 3Di:
DLCQALVRHPDPVSVQWFPGFADPVLVVQLVVQQCVVCVVVVHNDGDVVSSLVSQQVSGQVRTHTDPVCVVVVHGSSNVSVVSVVVPDD

pLDDT: mean 93.78, std 6.77, range [51.81, 98.44]

InterPro domains:
  IPR041628 ChlI/MoxR, AAA lid domain [PF17863] (14-82)
  IPR050764 CbbQ/NirQ/NorQ/GpvN [PTHR42759] (2-87)

Secondary structure (DSSP, 8-state):
-GGG-TTT---HHHHHHEEE---HHHHHHHHHHHHHHHHHTT-SS--HHHHHHHHHHHHTTS-EEPHHHHHTT--HHHHHHHHHHHS--